Protein AF-X1FD26-F1 (afdb_monomer_lite)

Foldseek 3Di:
DDDFAEDEQEDQALPVVVSLVSLVVVVVVVGLEYEYHPVNYPDCVSVDPVSVVSSVVSDDPRHYYHD

Sequence (67 aa):
MKYKICIAIPIKSDDLNINRKLIEISLEKKPDLIEFRFDYINEVKFITFSFLTELVSLITPKIPIRP

Structure (mmCIF, N/CA/C/O backbone):
data_AF-X1FD26-F1
#
_entry.id   AF-X1FD26-F1
#
loop_
_atom_site.group_PDB
_atom_site.id
_atom_site.type_symbol
_atom_site.label_atom_id
_atom_site.label_alt_id
_atom_site.label_comp_id
_atom_site.label_asym_id
_atom_site.label_entity_id
_atom_site.label_seq_id
_atom_site.pdbx_PDB_ins_code
_atom_site.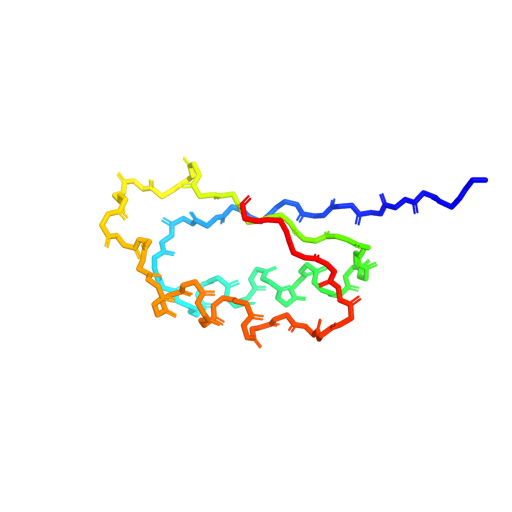Cartn_x
_atom_site.Cartn_y
_atom_site.Cartn_z
_atom_site.occupancy
_atom_site.B_iso_or_equiv
_atom_site.auth_seq_id
_atom_site.auth_comp_id
_atom_site.auth_asym_id
_atom_site.auth_atom_id
_atom_site.pdbx_PDB_model_num
ATOM 1 N N . MET A 1 1 ? -25.086 2.694 13.204 1.00 46.28 1 MET A N 1
ATOM 2 C CA . MET A 1 1 ? -24.209 2.318 12.072 1.00 46.28 1 MET A CA 1
ATOM 3 C C . MET A 1 1 ? -22.852 2.966 12.295 1.00 46.28 1 MET A C 1
ATOM 5 O O . MET A 1 1 ? -22.815 4.170 12.499 1.00 46.28 1 MET A O 1
ATOM 9 N N . LYS A 1 2 ? -21.761 2.193 12.345 1.00 67.00 2 LYS A N 1
ATOM 10 C CA . LYS A 1 2 ? -20.403 2.751 12.429 1.00 67.00 2 LYS A CA 1
ATOM 11 C C . LYS A 1 2 ? -19.962 3.043 10.994 1.00 67.00 2 LYS A C 1
ATOM 13 O O . LYS A 1 2 ? -19.824 2.104 10.214 1.00 67.00 2 LYS A O 1
ATOM 18 N N . TYR A 1 3 ? -19.861 4.317 10.624 1.00 66.88 3 TYR A N 1
ATOM 19 C CA . TYR A 1 3 ? -19.338 4.704 9.314 1.00 66.88 3 TYR A CA 1
ATOM 20 C C . TYR A 1 3 ? -17.904 4.185 9.196 1.00 66.88 3 TYR A C 1
ATOM 22 O O . TYR A 1 3 ? -17.125 4.364 10.130 1.00 66.88 3 TYR A O 1
ATOM 30 N N . LYS A 1 4 ? -17.592 3.505 8.089 1.00 82.94 4 LYS A N 1
ATOM 31 C CA . LYS A 1 4 ? -16.233 3.061 7.780 1.00 82.94 4 LYS A CA 1
ATOM 32 C C . LYS A 1 4 ? -15.581 4.087 6.864 1.00 82.94 4 LYS A C 1
ATOM 34 O O . LYS A 1 4 ? -16.156 4.420 5.830 1.00 82.94 4 LYS A O 1
ATOM 39 N N . ILE A 1 5 ? -14.413 4.586 7.241 1.00 85.12 5 ILE A N 1
ATOM 40 C CA . ILE A 1 5 ? -13.649 5.545 6.443 1.00 85.12 5 ILE A CA 1
ATOM 41 C C . ILE A 1 5 ? -12.755 4.761 5.481 1.00 85.12 5 ILE A C 1
ATOM 43 O O . ILE A 1 5 ? -11.890 4.006 5.917 1.00 85.12 5 ILE A O 1
ATOM 47 N N . CYS A 1 6 ? -12.963 4.949 4.177 1.00 90.12 6 CYS A N 1
ATOM 48 C CA . CYS A 1 6 ? -12.041 4.489 3.140 1.00 90.12 6 CYS A CA 1
ATOM 49 C C . CYS A 1 6 ? -11.194 5.669 2.664 1.00 90.12 6 CYS A C 1
ATOM 51 O O . CYS A 1 6 ? -11.743 6.736 2.381 1.00 90.12 6 CYS A O 1
ATOM 53 N N . ILE A 1 7 ? -9.880 5.477 2.559 1.00 92.19 7 ILE A N 1
ATOM 54 C CA . ILE A 1 7 ? -8.983 6.448 1.932 1.00 92.19 7 ILE A CA 1
ATOM 55 C C . ILE A 1 7 ? -8.394 5.829 0.669 1.00 92.19 7 ILE A C 1
ATOM 57 O O . ILE A 1 7 ? -7.674 4.833 0.729 1.00 92.19 7 ILE A O 1
ATOM 61 N N . ALA A 1 8 ? -8.700 6.453 -0.466 1.00 93.44 8 ALA A N 1
ATOM 62 C CA . ALA A 1 8 ? -8.130 6.112 -1.758 1.00 93.44 8 ALA A CA 1
ATOM 63 C C . ALA A 1 8 ? -6.830 6.902 -1.974 1.00 93.44 8 ALA A C 1
ATOM 65 O O . ALA A 1 8 ? -6.843 8.135 -1.991 1.00 93.44 8 ALA A O 1
ATOM 66 N N . ILE A 1 9 ? -5.710 6.197 -2.126 1.00 93.50 9 ILE A N 1
ATOM 67 C CA . ILE A 1 9 ? -4.378 6.783 -2.288 1.00 93.50 9 ILE A CA 1
ATOM 68 C C . ILE A 1 9 ? -3.969 6.678 -3.763 1.00 93.50 9 ILE A C 1
ATOM 70 O O . ILE A 1 9 ? -3.779 5.562 -4.252 1.00 93.50 9 ILE A O 1
ATOM 74 N N . PRO A 1 10 ? -3.812 7.805 -4.483 1.00 93.12 10 PRO A N 1
ATOM 75 C CA . PRO A 1 10 ? -3.357 7.794 -5.869 1.00 93.12 10 PRO A CA 1
ATOM 76 C C . PRO A 1 10 ? -1.862 7.476 -5.938 1.00 93.12 10 PRO A C 1
ATOM 78 O O . PRO A 1 10 ? -1.032 8.279 -5.507 1.00 93.12 10 PRO A O 1
ATOM 81 N N . ILE A 1 11 ? -1.521 6.324 -6.514 1.00 93.38 11 ILE A N 1
ATOM 82 C CA . ILE A 1 11 ? -0.136 5.903 -6.735 1.00 93.38 11 ILE A CA 1
ATOM 83 C C . ILE A 1 11 ? 0.310 6.432 -8.098 1.00 93.38 11 ILE A C 1
ATOM 85 O O . ILE A 1 11 ? -0.129 5.951 -9.139 1.00 93.38 11 ILE A O 1
ATOM 89 N N . LYS A 1 12 ? 1.147 7.474 -8.084 1.00 90.81 12 LYS A N 1
ATOM 90 C CA . LYS A 1 12 ? 1.550 8.220 -9.295 1.00 90.81 12 LYS A CA 1
ATOM 91 C C . LYS A 1 12 ? 2.889 7.772 -9.883 1.00 90.81 12 LYS A C 1
ATOM 93 O O . LYS A 1 12 ? 3.170 8.060 -11.043 1.00 90.81 12 LYS A O 1
ATOM 98 N N . SER A 1 13 ? 3.720 7.109 -9.088 1.00 89.62 13 SER A N 1
ATOM 99 C CA . SER A 1 13 ? 5.038 6.605 -9.481 1.00 89.62 13 SER A CA 1
ATOM 100 C C . SER A 1 13 ? 5.404 5.366 -8.662 1.00 89.62 13 SER A C 1
ATOM 102 O O . SER A 1 13 ? 4.771 5.077 -7.645 1.00 89.62 13 SER A O 1
ATOM 104 N N . ASP A 1 14 ? 6.442 4.655 -9.093 1.00 87.62 14 ASP A N 1
ATOM 105 C CA . ASP A 1 14 ? 7.110 3.578 -8.352 1.00 87.62 14 ASP A CA 1
ATOM 106 C C . ASP A 1 14 ? 8.032 4.076 -7.229 1.00 87.62 14 ASP A C 1
ATOM 108 O O . ASP A 1 14 ? 8.558 3.277 -6.456 1.00 87.62 14 ASP A O 1
ATOM 112 N N . ASP A 1 15 ? 8.204 5.392 -7.083 1.00 90.44 15 ASP A N 1
ATOM 113 C CA . ASP A 1 15 ? 8.991 5.965 -5.993 1.00 90.44 15 ASP A CA 1
ATOM 114 C C . ASP A 1 15 ? 8.290 5.753 -4.640 1.00 90.44 15 ASP A C 1
ATOM 116 O O . ASP A 1 15 ? 7.341 6.451 -4.255 1.00 90.44 15 ASP A O 1
ATOM 120 N N . LEU A 1 16 ? 8.799 4.783 -3.884 1.00 88.00 16 LEU A N 1
ATOM 121 C CA . LEU A 1 16 ? 8.308 4.437 -2.555 1.00 88.00 16 LEU A CA 1
ATOM 122 C C . LEU A 1 16 ? 8.390 5.590 -1.558 1.00 88.00 16 LEU A C 1
ATOM 124 O O . LEU A 1 16 ? 7.580 5.619 -0.638 1.00 88.00 16 LEU A O 1
ATOM 128 N N . ASN A 1 17 ? 9.326 6.532 -1.693 1.00 89.31 17 ASN A N 1
ATOM 129 C CA . ASN A 1 17 ? 9.443 7.638 -0.740 1.00 89.31 17 ASN A CA 1
ATOM 130 C C . ASN A 1 17 ? 8.256 8.596 -0.870 1.00 89.31 17 ASN A C 1
ATOM 132 O O . ASN A 1 17 ? 7.699 9.043 0.137 1.00 89.31 17 ASN A O 1
ATOM 136 N N . ILE A 1 18 ? 7.829 8.862 -2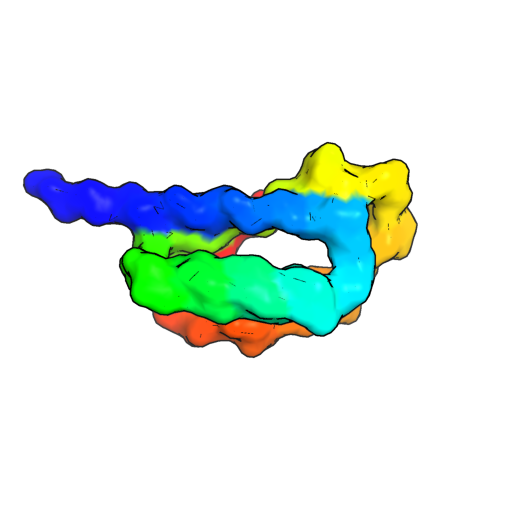.108 1.00 88.31 18 ILE A N 1
ATOM 137 C CA . ILE A 1 18 ? 6.642 9.673 -2.397 1.00 88.31 18 ILE A CA 1
ATOM 138 C C . ILE A 1 18 ? 5.391 8.963 -1.873 1.00 88.31 18 ILE A C 1
ATOM 140 O O . ILE A 1 18 ? 4.593 9.561 -1.145 1.00 88.31 18 ILE A O 1
ATOM 144 N N . ASN A 1 19 ? 5.244 7.675 -2.193 1.00 91.12 19 ASN A N 1
ATOM 145 C CA . ASN A 1 19 ? 4.080 6.887 -1.788 1.00 91.12 19 ASN A CA 1
ATOM 146 C C . ASN A 1 19 ? 4.007 6.701 -0.263 1.00 91.12 19 ASN A C 1
ATOM 148 O O . ASN A 1 19 ? 2.929 6.827 0.317 1.00 91.12 19 ASN A O 1
ATOM 152 N N . ARG A 1 20 ? 5.146 6.492 0.410 1.00 91.56 20 ARG A N 1
ATOM 153 C CA . ARG A 1 20 ? 5.241 6.356 1.872 1.00 91.56 20 ARG A CA 1
ATOM 154 C C . ARG A 1 20 ? 4.654 7.559 2.591 1.00 91.56 20 ARG A C 1
ATOM 156 O O . ARG A 1 20 ? 3.813 7.379 3.464 1.00 91.56 20 ARG A O 1
ATOM 163 N N . LYS A 1 21 ? 5.026 8.774 2.187 1.00 92.00 21 LYS A N 1
ATOM 164 C CA . LYS A 1 21 ? 4.514 9.997 2.818 1.00 92.00 21 LYS A CA 1
ATOM 165 C C . LYS A 1 21 ? 2.991 10.113 2.694 1.00 92.00 21 LYS A C 1
ATOM 167 O O . LYS A 1 21 ? 2.320 10.517 3.639 1.00 92.00 21 LYS A O 1
ATOM 172 N N . LEU A 1 22 ? 2.434 9.745 1.538 1.00 91.69 22 LEU A N 1
ATOM 173 C CA . LEU A 1 22 ? 0.983 9.741 1.324 1.00 91.69 22 LEU A CA 1
ATOM 174 C C . LEU A 1 22 ? 0.280 8.689 2.188 1.00 91.69 22 LEU A C 1
ATOM 176 O O . LEU A 1 22 ? -0.782 8.963 2.751 1.00 91.69 22 LEU A O 1
ATOM 180 N N . ILE A 1 23 ? 0.881 7.506 2.319 1.00 91.50 23 ILE A N 1
ATOM 181 C CA . ILE A 1 23 ? 0.372 6.421 3.162 1.00 91.50 23 ILE A CA 1
ATOM 182 C C . ILE A 1 23 ? 0.391 6.828 4.634 1.00 91.50 23 ILE A C 1
ATOM 184 O O . ILE A 1 23 ? -0.627 6.688 5.301 1.00 91.50 23 ILE A O 1
ATOM 188 N N . GLU A 1 24 ? 1.484 7.405 5.129 1.00 92.06 24 GLU A N 1
ATOM 189 C CA . GLU A 1 24 ? 1.603 7.871 6.517 1.00 92.06 24 GLU A CA 1
ATOM 190 C C . GLU A 1 24 ? 0.523 8.907 6.864 1.00 92.06 24 GLU A C 1
ATOM 192 O O . GLU A 1 24 ? -0.228 8.715 7.820 1.00 92.06 24 GLU A O 1
ATOM 197 N N . ILE A 1 25 ? 0.352 9.937 6.026 1.00 92.06 25 ILE A N 1
ATOM 198 C CA . ILE A 1 25 ? -0.701 10.956 6.201 1.00 92.06 25 ILE A CA 1
ATOM 199 C C . ILE A 1 25 ? -2.098 10.319 6.202 1.00 92.06 25 ILE A C 1
ATOM 201 O O . ILE A 1 25 ? -2.987 10.737 6.947 1.00 92.06 25 ILE A O 1
ATOM 205 N N . SER A 1 26 ? -2.309 9.305 5.362 1.00 91.44 26 SER A N 1
ATOM 206 C CA . SER A 1 26 ? -3.582 8.585 5.294 1.00 91.44 26 SER A CA 1
ATOM 207 C C . SER A 1 26 ? -3.826 7.769 6.564 1.00 91.44 26 SER A C 1
ATOM 209 O O . SER A 1 26 ? -4.928 7.792 7.106 1.00 91.44 26 SER A O 1
ATOM 211 N N . LEU A 1 27 ? -2.797 7.101 7.088 1.00 90.31 27 LEU A N 1
ATOM 212 C CA . LEU A 1 27 ? -2.869 6.303 8.312 1.00 90.31 27 LEU A CA 1
ATOM 213 C C . LEU A 1 27 ? -3.145 7.156 9.560 1.00 90.31 27 LEU A C 1
ATOM 215 O O . LEU A 1 27 ? -3.881 6.711 10.442 1.00 90.31 27 LEU A O 1
ATOM 219 N N . GLU A 1 28 ? -2.649 8.397 9.623 1.00 91.88 28 GLU A N 1
ATOM 220 C CA . GLU A 1 28 ? -2.959 9.341 10.712 1.00 91.88 28 GLU A CA 1
ATOM 221 C C . GLU A 1 28 ? -4.465 9.610 10.860 1.00 91.88 28 GLU A C 1
ATOM 223 O O . GLU A 1 28 ? -4.954 9.880 11.961 1.00 91.88 28 GLU A O 1
ATOM 228 N N .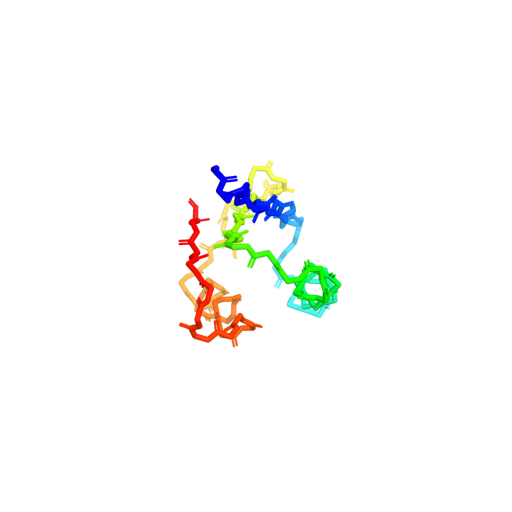 LYS A 1 29 ? -5.229 9.493 9.767 1.00 90.12 29 LYS A N 1
ATOM 229 C CA . LYS A 1 29 ? -6.691 9.651 9.769 1.00 90.12 29 LYS A CA 1
ATOM 230 C C . LYS A 1 29 ? -7.438 8.433 10.317 1.00 90.12 29 LYS A C 1
ATOM 232 O O . LYS A 1 29 ? -8.658 8.497 10.438 1.00 90.12 29 LYS A O 1
ATOM 237 N N . LYS A 1 30 ? -6.725 7.358 10.677 1.00 89.00 30 LYS A N 1
ATOM 238 C CA . LYS A 1 30 ? -7.268 6.092 11.201 1.00 89.00 30 LYS A CA 1
ATOM 239 C C . LYS A 1 30 ? -8.374 5.508 10.303 1.00 89.00 30 LYS A C 1
ATOM 241 O O . LYS A 1 30 ? -9.492 5.311 10.782 1.00 89.00 30 LYS A O 1
ATOM 246 N N . PRO A 1 31 ? -8.092 5.258 9.010 1.00 90.81 31 PRO A N 1
ATOM 247 C CA . PRO A 1 31 ? -9.076 4.692 8.101 1.00 90.81 31 PRO A CA 1
ATOM 248 C C . PRO A 1 31 ? -9.415 3.246 8.478 1.00 90.81 31 PRO A C 1
ATOM 250 O O . PRO A 1 31 ? -8.583 2.506 9.003 1.00 90.81 31 PRO A O 1
ATOM 253 N N . ASP A 1 32 ? -10.634 2.831 8.152 1.00 90.81 32 ASP A N 1
ATOM 254 C CA . ASP A 1 32 ? -11.073 1.438 8.236 1.00 90.81 32 ASP A CA 1
ATOM 255 C C . ASP A 1 32 ? -10.655 0.626 6.997 1.00 90.81 32 ASP A C 1
ATOM 257 O O . ASP A 1 32 ? -10.714 -0.602 7.030 1.00 90.81 32 ASP A O 1
ATOM 261 N N . LEU A 1 33 ? -10.289 1.298 5.898 1.00 89.94 33 LEU A N 1
ATOM 262 C CA . LEU A 1 33 ? -9.880 0.705 4.623 1.00 89.94 33 LEU A CA 1
ATOM 263 C C . LEU A 1 33 ? -8.930 1.651 3.874 1.00 89.94 33 LEU A C 1
ATOM 265 O O . LEU A 1 33 ? -9.177 2.857 3.811 1.00 89.94 33 LEU A O 1
ATOM 269 N N . ILE A 1 34 ? -7.887 1.092 3.262 1.00 92.44 34 ILE A N 1
ATOM 270 C CA . ILE A 1 34 ? -7.057 1.794 2.277 1.00 92.44 34 ILE A CA 1
ATOM 271 C C . ILE A 1 34 ? -7.256 1.147 0.905 1.00 92.44 34 ILE A C 1
ATOM 273 O O . ILE A 1 34 ? -7.232 -0.078 0.771 1.00 92.44 34 ILE A O 1
ATOM 277 N N . GLU A 1 35 ? -7.446 1.988 -0.107 1.00 92.75 35 GLU A N 1
ATOM 278 C CA . GLU A 1 35 ? -7.533 1.598 -1.514 1.00 92.75 35 GLU A CA 1
ATOM 279 C C . GLU A 1 35 ? -6.358 2.217 -2.275 1.00 92.75 35 GLU A C 1
ATOM 281 O O . GLU A 1 35 ? -6.197 3.440 -2.283 1.00 92.75 35 GLU A O 1
ATOM 286 N N . PHE A 1 36 ? -5.526 1.391 -2.909 1.00 93.44 36 PHE A N 1
ATOM 287 C CA . PHE A 1 36 ? -4.453 1.891 -3.767 1.00 93.44 36 PHE A CA 1
ATOM 288 C C . PHE A 1 36 ? -4.977 2.101 -5.185 1.00 93.44 36 PHE A C 1
ATOM 290 O O . PHE A 1 36 ? -5.431 1.174 -5.843 1.00 93.44 36 PHE A O 1
ATOM 297 N N . ARG A 1 37 ? -4.916 3.343 -5.664 1.00 93.44 37 ARG A N 1
ATOM 298 C CA . ARG A 1 37 ? -5.425 3.743 -6.978 1.00 93.44 37 ARG A CA 1
ATOM 299 C C . ARG A 1 37 ? -4.280 3.798 -7.981 1.00 93.44 37 ARG A C 1
ATOM 301 O O . ARG A 1 37 ? -3.561 4.795 -8.058 1.00 93.44 37 ARG A O 1
ATOM 308 N N . PHE A 1 38 ? -4.104 2.705 -8.721 1.00 92.25 38 PHE A N 1
ATOM 309 C CA . PHE A 1 38 ? -3.054 2.558 -9.735 1.00 92.25 38 PHE A CA 1
ATOM 31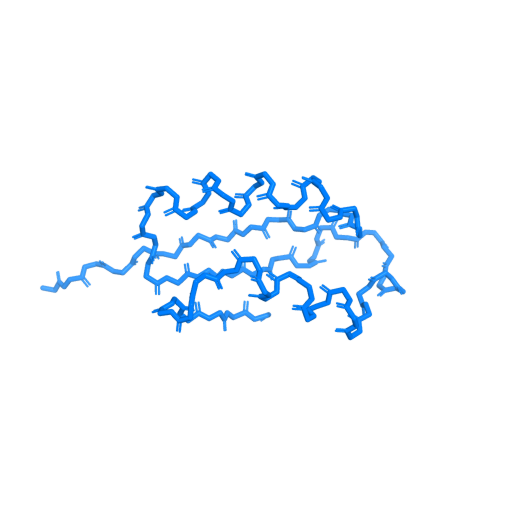0 C C . PHE A 1 38 ? -3.406 3.181 -11.092 1.00 92.25 38 PHE A C 1
ATOM 312 O O . PHE A 1 38 ? -2.537 3.299 -11.945 1.00 92.25 38 PHE A O 1
ATOM 319 N N . ASP A 1 39 ? -4.637 3.650 -11.296 1.00 91.31 39 ASP A N 1
ATOM 320 C CA . ASP A 1 39 ? -5.057 4.384 -12.500 1.00 91.31 39 ASP A CA 1
ATOM 321 C C . ASP A 1 39 ? -4.315 5.720 -12.707 1.00 91.31 39 ASP A C 1
ATOM 323 O O . ASP A 1 39 ? -4.429 6.337 -13.762 1.00 91.31 39 ASP A O 1
ATOM 327 N N . TYR A 1 40 ? -3.524 6.151 -11.722 1.00 90.19 40 TYR A N 1
ATOM 328 C CA . TYR A 1 40 ? -2.679 7.343 -11.779 1.00 90.19 40 TYR A CA 1
ATOM 329 C C . TYR A 1 40 ? -1.235 7.069 -12.224 1.00 90.19 40 TYR A C 1
ATOM 331 O O . TYR A 1 40 ? -0.470 8.025 -12.376 1.00 90.19 40 TYR A O 1
ATOM 339 N N . ILE A 1 41 ? -0.841 5.805 -12.419 1.00 90.38 41 ILE A N 1
ATOM 340 C CA . ILE A 1 41 ? 0.491 5.464 -12.920 1.00 90.38 41 ILE A CA 1
ATOM 341 C C . ILE A 1 41 ? 0.469 5.423 -14.451 1.00 90.38 41 ILE A C 1
ATOM 343 O O . ILE A 1 41 ? -0.348 4.739 -15.063 1.00 90.38 41 ILE A O 1
ATOM 347 N N . ASN A 1 42 ? 1.378 6.161 -15.089 1.00 85.69 42 ASN A N 1
ATOM 348 C CA . ASN A 1 42 ? 1.387 6.270 -16.552 1.00 85.69 42 ASN A CA 1
ATOM 349 C C . ASN A 1 42 ? 1.879 4.992 -17.245 1.00 85.69 42 ASN A C 1
ATOM 351 O O . ASN A 1 42 ? 1.514 4.729 -18.388 1.00 85.69 42 ASN A O 1
ATOM 355 N N . GLU A 1 43 ? 2.714 4.196 -16.572 1.00 88.44 43 GLU A N 1
ATOM 356 C CA . GLU A 1 43 ? 3.296 2.990 -17.153 1.00 88.44 43 GLU A CA 1
ATOM 357 C C . GLU A 1 43 ? 3.106 1.786 -16.228 1.00 88.44 43 GLU A C 1
ATOM 359 O O . GLU A 1 43 ? 3.704 1.686 -15.158 1.00 88.44 43 GLU A O 1
ATOM 364 N N . VAL A 1 44 ? 2.307 0.821 -16.687 1.00 86.00 44 VAL A N 1
ATOM 365 C CA . VAL A 1 44 ? 1.960 -0.399 -15.935 1.00 86.00 44 VAL A CA 1
ATOM 366 C C . VAL A 1 44 ? 3.190 -1.244 -15.586 1.00 86.00 44 VAL A C 1
ATOM 368 O O . VAL A 1 44 ? 3.180 -1.950 -14.583 1.00 86.00 44 VAL A O 1
ATOM 371 N N . LYS A 1 45 ? 4.281 -1.139 -16.361 1.00 89.56 45 LYS A N 1
ATOM 372 C CA . LYS A 1 45 ? 5.539 -1.874 -16.123 1.00 89.56 45 LYS A CA 1
ATOM 373 C C . LYS A 1 45 ? 6.141 -1.620 -14.733 1.00 89.56 45 LYS A C 1
ATOM 375 O O . LYS A 1 45 ? 6.914 -2.438 -14.247 1.00 89.56 45 LYS A O 1
ATOM 380 N N . PHE A 1 46 ? 5.790 -0.495 -14.116 1.00 87.62 46 PHE A N 1
ATOM 381 C CA . PHE A 1 46 ? 6.233 -0.104 -12.784 1.00 87.62 46 PHE A CA 1
ATOM 382 C C . PHE A 1 46 ? 5.457 -0.807 -11.655 1.00 87.62 46 PHE A C 1
ATOM 384 O O . PHE A 1 46 ? 5.959 -0.909 -10.537 1.00 87.62 46 PHE A O 1
ATOM 391 N N . ILE A 1 47 ? 4.272 -1.365 -11.936 1.00 89.88 47 ILE A N 1
ATOM 392 C CA . ILE A 1 47 ? 3.485 -2.145 -10.970 1.00 89.88 47 ILE A CA 1
ATOM 393 C C . ILE A 1 47 ? 4.031 -3.577 -10.913 1.00 89.88 47 ILE A C 1
ATOM 395 O O . ILE A 1 47 ? 3.477 -4.518 -11.481 1.00 89.88 47 ILE A O 1
ATOM 399 N N . THR A 1 48 ? 5.163 -3.741 -10.239 1.00 92.31 48 THR A N 1
ATOM 400 C CA . THR A 1 48 ? 5.793 -5.048 -10.032 1.00 92.31 48 THR A CA 1
ATOM 401 C C . THR A 1 48 ? 5.317 -5.697 -8.733 1.00 92.31 48 THR A C 1
ATOM 403 O O . THR A 1 48 ? 4.848 -5.029 -7.811 1.00 92.31 48 THR A O 1
ATOM 406 N N . PHE A 1 49 ? 5.474 -7.018 -8.617 1.00 92.00 49 PHE A N 1
ATOM 407 C CA . PHE A 1 49 ? 5.152 -7.731 -7.377 1.00 92.00 49 PHE A CA 1
ATOM 408 C C . PHE A 1 49 ? 5.967 -7.222 -6.174 1.00 92.00 49 PHE A C 1
ATOM 410 O O . PHE A 1 49 ? 5.429 -7.106 -5.072 1.00 92.00 49 PHE A O 1
ATOM 417 N N . SER A 1 50 ? 7.246 -6.886 -6.379 1.00 92.38 50 SER A N 1
ATOM 418 C CA . SER A 1 50 ? 8.096 -6.317 -5.328 1.00 92.38 50 SER A CA 1
ATOM 419 C C . SER A 1 50 ? 7.569 -4.963 -4.865 1.00 92.38 50 SER A C 1
ATOM 421 O O . SER A 1 50 ? 7.382 -4.773 -3.668 1.00 92.38 50 SER A O 1
ATOM 423 N N . PHE A 1 51 ? 7.215 -4.082 -5.803 1.00 91.62 51 PHE A N 1
ATOM 424 C CA . PHE A 1 51 ? 6.636 -2.777 -5.492 1.00 91.62 51 PHE A CA 1
ATOM 425 C C . PHE A 1 51 ? 5.327 -2.896 -4.698 1.00 91.62 51 PHE A C 1
ATOM 427 O O . PHE A 1 51 ? 5.145 -2.229 -3.681 1.00 91.62 51 PHE A O 1
ATOM 434 N N . LEU A 1 52 ? 4.426 -3.796 -5.109 1.00 90.81 52 LEU A N 1
ATOM 435 C CA . LEU A 1 52 ? 3.180 -4.060 -4.381 1.00 90.81 52 LEU A CA 1
ATOM 436 C C . LEU A 1 52 ? 3.440 -4.590 -2.965 1.00 90.81 52 LEU A C 1
ATOM 438 O O . LEU A 1 52 ? 2.784 -4.166 -2.015 1.00 90.81 52 LEU A O 1
ATOM 442 N N . THR A 1 53 ? 4.410 -5.495 -2.816 1.00 91.56 53 THR A N 1
ATOM 443 C CA . THR A 1 53 ? 4.799 -6.050 -1.511 1.00 91.56 53 THR A CA 1
ATOM 444 C C . THR A 1 53 ? 5.326 -4.954 -0.588 1.00 91.56 53 THR A C 1
ATOM 446 O O . THR A 1 53 ? 4.942 -4.883 0.580 1.00 91.56 53 THR A O 1
ATOM 449 N N . GLU A 1 54 ? 6.159 -4.061 -1.118 1.00 91.62 54 GLU A N 1
ATOM 450 C CA . GLU A 1 54 ? 6.688 -2.921 -0.377 1.00 91.62 54 GLU A CA 1
ATOM 451 C C . GLU A 1 54 ? 5.577 -1.944 0.013 1.00 91.62 54 GLU A C 1
ATOM 453 O O . GLU A 1 54 ? 5.499 -1.585 1.184 1.00 91.62 54 GLU A O 1
ATOM 458 N N . LEU A 1 55 ? 4.658 -1.588 -0.893 1.00 90.56 55 LEU A N 1
ATOM 459 C CA . LEU A 1 55 ? 3.504 -0.737 -0.568 1.00 90.56 55 LEU A CA 1
ATOM 460 C C . LEU A 1 55 ? 2.642 -1.321 0.557 1.00 90.56 55 LEU A C 1
ATOM 462 O O . LEU A 1 55 ? 2.259 -0.604 1.481 1.00 90.56 55 LEU A O 1
ATOM 466 N N . VAL A 1 56 ? 2.358 -2.624 0.504 1.00 89.31 56 VAL A N 1
ATOM 467 C CA . VAL A 1 56 ? 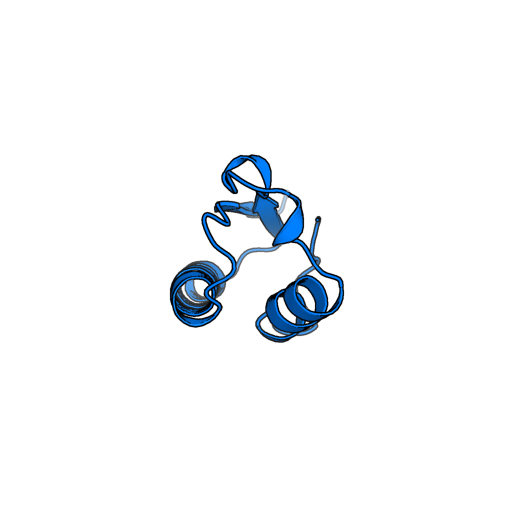1.589 -3.319 1.546 1.00 89.31 56 VAL A CA 1
ATOM 468 C C . VAL A 1 56 ? 2.338 -3.320 2.880 1.00 89.31 56 VAL A C 1
ATOM 470 O O . VAL A 1 56 ? 1.714 -3.132 3.922 1.00 89.31 56 VAL A O 1
ATOM 473 N N . SER A 1 57 ? 3.669 -3.457 2.866 1.00 90.00 57 SER A N 1
ATOM 474 C CA . SER A 1 57 ? 4.492 -3.434 4.085 1.00 90.00 57 SER A CA 1
ATOM 475 C C . SER A 1 57 ? 4.450 -2.099 4.843 1.00 90.00 57 SER A C 1
ATOM 477 O O . SER A 1 57 ? 4.749 -2.060 6.036 1.00 90.00 57 SER A O 1
ATOM 479 N N . LEU A 1 58 ? 4.053 -1.008 4.174 1.00 87.88 58 LEU A N 1
ATOM 480 C CA . LEU A 1 58 ? 3.894 0.318 4.782 1.00 87.88 58 LEU A CA 1
ATOM 481 C C . LEU A 1 58 ? 2.609 0.449 5.605 1.00 87.88 58 LEU A C 1
ATOM 483 O O . LEU A 1 58 ? 2.463 1.400 6.372 1.00 87.88 58 LEU A O 1
ATOM 487 N N . ILE A 1 59 ? 1.668 -0.483 5.451 1.00 86.56 59 ILE A N 1
ATOM 488 C CA . ILE A 1 59 ? 0.385 -0.464 6.148 1.00 86.56 59 ILE A CA 1
ATOM 489 C C . ILE A 1 59 ? 0.462 -1.385 7.366 1.00 86.56 59 ILE A C 1
ATOM 491 O O . ILE A 1 59 ? 0.985 -2.497 7.321 1.00 86.56 59 ILE A O 1
ATOM 495 N N . THR A 1 60 ? -0.083 -0.926 8.494 1.00 73.19 60 THR A N 1
ATOM 496 C CA . THR A 1 60 ? -0.140 -1.744 9.709 1.00 73.19 60 THR A CA 1
ATOM 497 C C . THR A 1 60 ? -1.086 -2.940 9.506 1.00 73.19 60 THR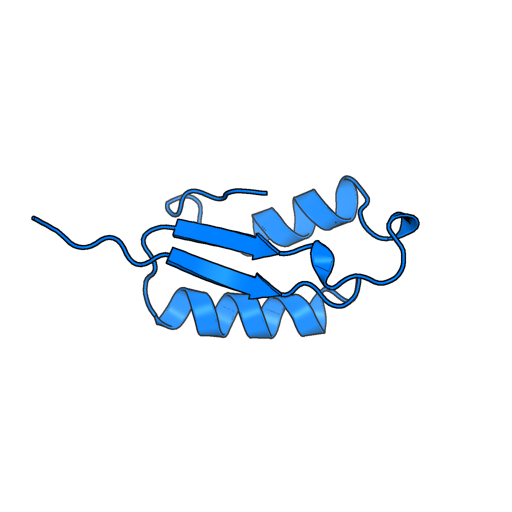 A C 1
ATOM 499 O O . THR A 1 60 ? -2.170 -2.752 8.952 1.00 73.19 60 THR A O 1
ATOM 502 N N . PRO A 1 61 ? -0.782 -4.144 10.038 1.00 66.25 61 PRO A N 1
ATOM 503 C CA . PRO A 1 61 ? -1.495 -5.399 9.725 1.00 66.25 61 PRO A CA 1
ATOM 504 C C . PRO A 1 61 ? -3.003 -5.438 10.029 1.00 66.25 61 PRO A C 1
ATOM 506 O O . PRO A 1 61 ? -3.662 -6.440 9.772 1.00 66.25 61 PRO A O 1
ATOM 509 N N . LYS A 1 62 ? -3.552 -4.391 10.654 1.00 69.06 62 LYS A N 1
ATOM 510 C CA . LYS A 1 62 ? -4.941 -4.329 11.121 1.00 69.06 62 LYS A CA 1
ATOM 511 C C . LYS A 1 62 ? -5.886 -3.607 10.159 1.00 69.06 62 LYS A C 1
ATOM 513 O O . LYS A 1 62 ? -7.088 -3.624 10.411 1.00 69.06 62 LYS A O 1
ATOM 518 N N . ILE A 1 63 ? -5.373 -2.975 9.101 1.00 76.75 63 ILE A N 1
ATOM 519 C CA . ILE A 1 63 ? -6.193 -2.246 8.126 1.00 76.75 63 ILE A CA 1
ATOM 520 C C . ILE A 1 63 ? -6.314 -3.104 6.857 1.00 76.75 63 ILE A C 1
ATOM 522 O O . ILE A 1 63 ? -5.291 -3.432 6.257 1.00 76.75 63 ILE A O 1
ATOM 526 N N . PRO A 1 64 ? -7.534 -3.495 6.443 1.00 77.69 64 PRO A N 1
ATOM 527 C CA . PRO A 1 64 ? -7.765 -4.152 5.160 1.00 77.69 64 PRO A CA 1
ATOM 528 C C . PRO A 1 64 ? -7.256 -3.300 3.991 1.00 77.69 64 PRO A C 1
ATOM 530 O O . PRO A 1 64 ? -7.389 -2.075 4.012 1.00 77.69 64 PRO A O 1
ATOM 533 N N . ILE A 1 65 ? -6.719 -3.954 2.959 1.00 76.50 65 ILE A N 1
ATOM 534 C CA . ILE A 1 65 ? -6.192 -3.307 1.750 1.00 76.50 65 ILE A CA 1
ATOM 535 C C . ILE A 1 65 ? -6.968 -3.829 0.545 1.00 76.50 65 ILE A C 1
ATOM 537 O O . ILE A 1 65 ? -7.146 -5.042 0.403 1.00 76.50 65 ILE A O 1
ATOM 541 N N . ARG A 1 66 ? -7.415 -2.918 -0.324 1.00 74.19 66 ARG A N 1
ATOM 542 C CA . ARG A 1 66 ? -7.979 -3.258 -1.632 1.00 74.19 66 ARG A CA 1
ATOM 543 C C . ARG A 1 66 ? -7.034 -2.752 -2.733 1.00 74.19 66 ARG A C 1
ATOM 545 O O . ARG A 1 66 ? -6.837 -1.536 -2.802 1.00 74.19 66 ARG A O 1
ATOM 552 N N . PRO A 1 67 ? -6.404 -3.653 -3.508 1.00 68.81 67 PRO A N 1
ATOM 553 C CA . PRO A 1 67 ? -5.652 -3.277 -4.699 1.00 68.81 67 PRO A CA 1
ATOM 554 C C . PRO A 1 67 ? -6.579 -2.906 -5.861 1.00 68.81 67 PRO A C 1
ATOM 556 O O . PRO A 1 67 ? -7.770 -3.307 -5.825 1.00 68.81 67 PRO A O 1
#

Secondary structure (DSSP, 8-state):
--PPPEEEEE--SS-HHHHHHHHHHHHHT--SEEEEEGGG-S-GGG--HHHHHHHHHTS-TTS-EE-

pLDDT: mean 86.97, std 8.76, range [46.28, 93.5]

Radius of gyration: 11.93 Å; chains: 1; bounding box: 34×19×30 Å

Organism: NCBI:txid412755